Protein AF-A0A9D1JSW6-F1 (afdb_monomer)

Radius of gyration: 16.55 Å; Cα contacts (8 Å, |Δi|>4): 96; chains: 1; bounding box: 36×33×44 Å

Solvent-accessible surface area (backbone atoms only — not comparable to full-atom values): 5644 Å² total; per-residue (Å²): 93,74,48,73,46,68,49,70,53,95,87,69,51,72,47,34,26,29,38,37,44,46,78,44,81,48,93,96,51,68,47,76,50,74,48,74,42,75,39,22,37,70,56,96,91,35,86,40,76,76,53,68,87,92,70,74,79,60,66,67,63,56,50,49,54,52,51,48,53,49,53,53,52,54,54,44,63,75,45,45,68,60,52,44,74,74,44,71,89,63,82,125

pLDDT: mean 93.27, std 5.4, range [63.28, 98.19]

Nearest PDB structures (foldseek):
  8avp-assembly6_L  TM=5.494E-01  e=2.923E+00  Rhizobium sp. AAP43
  6yfe-assembly1_AB  TM=4.166E-01  e=1.211E+00  Beihai levi-like virus 19
  8ow1-assembly1_PP  TM=2.978E-01  e=2.923E+00  Saccharomyces cerevisiae
  2pnh-assembly1_A  TM=3.784E-01  e=6.275E+00  Escherichia coli K-12
  8xcj-assembly1_F  TM=2.566E-01  e=2.599E+00  Escherichia phage Lambda

Foldseek 3Di:
DWDFDWDQDPVRDTKTKIKDWDWDDDVPGIDIDIDIDIQWGQDPNDIDRNDDPPDDDDPVVVVVVVVVVCVVVVVCVVCVVVCCVVPVVPPD

Secondary structure (DSSP, 8-state):
-EEEEEE--TT---EEEEEEEEEEEETTEEEEEEEEEETEEEETTEEEE-S-TT----HHHHHHHHHHHHHHHHHHHHHHHHHHHHHTT---

Structure (mmCIF, N/CA/C/O backbone):
data_AF-A0A9D1JSW6-F1
#
_entry.id   AF-A0A9D1JSW6-F1
#
loop_
_atom_site.group_PDB
_atom_site.id
_atom_site.type_symbol
_atom_site.label_atom_id
_atom_site.label_alt_id
_atom_site.label_comp_id
_atom_site.label_asym_id
_atom_site.label_entity_id
_atom_site.label_seq_id
_atom_site.pdbx_PDB_ins_code
_atom_site.Cartn_x
_atom_site.Cartn_y
_atom_site.Cartn_z
_atom_site.occupancy
_atom_site.B_iso_or_equiv
_atom_site.auth_seq_id
_atom_site.auth_comp_id
_atom_site.auth_asym_id
_atom_site.auth_atom_id
_atom_site.pdbx_PDB_model_num
ATOM 1 N N . MET A 1 1 ? -2.052 -7.909 -3.947 1.00 82.44 1 MET A N 1
ATOM 2 C CA . MET A 1 1 ? -1.552 -8.376 -2.634 1.00 82.44 1 MET A CA 1
ATOM 3 C C . MET A 1 1 ? -2.470 -7.846 -1.543 1.00 82.44 1 MET A C 1
ATOM 5 O O . MET A 1 1 ? -2.858 -6.686 -1.619 1.00 82.44 1 MET A O 1
ATOM 9 N N . CY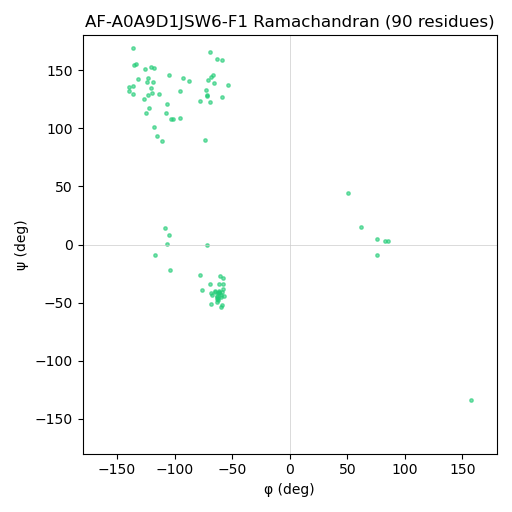S A 1 2 ? -2.850 -8.687 -0.579 1.00 88.62 2 CYS A N 1
ATOM 10 C CA . CYS A 1 2 ? -3.663 -8.292 0.572 1.00 88.62 2 CYS A CA 1
ATOM 11 C C . CYS A 1 2 ? -2.922 -8.664 1.852 1.00 88.62 2 CYS A C 1
ATOM 13 O O . CYS A 1 2 ? -2.355 -9.753 1.925 1.00 88.62 2 CYS A O 1
ATOM 15 N N . ALA A 1 3 ? -2.971 -7.792 2.852 1.00 92.50 3 ALA A N 1
ATOM 16 C CA . ALA A 1 3 ? -2.383 -8.049 4.156 1.00 92.50 3 ALA A CA 1
ATOM 17 C C . ALA A 1 3 ? -3.383 -7.709 5.266 1.00 92.50 3 ALA A C 1
ATOM 19 O O . ALA A 1 3 ? -4.143 -6.745 5.162 1.00 92.50 3 ALA A O 1
ATOM 20 N N . ASN A 1 4 ? -3.375 -8.518 6.322 1.00 95.06 4 ASN A N 1
ATOM 21 C CA . ASN A 1 4 ? -4.139 -8.306 7.545 1.00 95.06 4 ASN A CA 1
ATOM 22 C C . ASN A 1 4 ? -3.132 -8.156 8.691 1.00 95.06 4 ASN A C 1
ATOM 24 O O . ASN A 1 4 ? -2.544 -9.148 9.118 1.00 95.06 4 ASN A O 1
ATOM 28 N N . VAL A 1 5 ? -2.867 -6.920 9.116 1.00 92.44 5 VAL A N 1
ATOM 29 C CA . VAL A 1 5 ? -1.676 -6.559 9.904 1.00 92.44 5 VAL A CA 1
ATOM 30 C C . VAL A 1 5 ? -2.071 -5.846 11.197 1.00 92.44 5 VAL A C 1
ATOM 32 O O . VAL A 1 5 ? -3.104 -5.178 11.274 1.00 92.44 5 VAL A O 1
ATOM 35 N N . LEU A 1 6 ? -1.237 -6.001 12.225 1.00 92.25 6 LEU A N 1
ATOM 36 C CA . LEU A 1 6 ? -1.227 -5.147 13.408 1.00 92.25 6 LEU A CA 1
ATOM 37 C C . LEU A 1 6 ? 0.024 -4.272 13.330 1.00 92.25 6 LEU A C 1
ATOM 39 O O . LEU A 1 6 ? 1.134 -4.792 13.410 1.00 92.25 6 LEU A O 1
ATOM 43 N N . ILE A 1 7 ? -0.151 -2.964 13.153 1.00 88.19 7 ILE A N 1
ATOM 44 C CA . ILE A 1 7 ? 0.954 -2.015 13.302 1.00 88.19 7 ILE A CA 1
ATOM 45 C C . ILE A 1 7 ? 1.244 -1.905 14.801 1.00 88.19 7 ILE A C 1
ATOM 47 O O . ILE A 1 7 ? 0.310 -1.775 15.598 1.00 88.19 7 ILE A O 1
ATOM 51 N N . LEU A 1 8 ? 2.524 -1.994 15.162 1.00 88.38 8 LEU A N 1
ATOM 52 C CA . LEU A 1 8 ? 3.019 -1.942 16.536 1.00 88.38 8 LEU A CA 1
ATOM 53 C C . LEU A 1 8 ? 3.879 -0.682 16.711 1.00 88.38 8 LEU A C 1
ATOM 55 O O . LEU A 1 8 ? 5.066 -0.723 16.386 1.00 88.38 8 LEU A O 1
ATOM 59 N N . PRO A 1 9 ? 3.306 0.445 17.163 1.00 81.12 9 PRO A N 1
ATOM 60 C CA . PRO A 1 9 ? 4.087 1.618 17.527 1.00 81.12 9 PRO A CA 1
ATOM 61 C C . PRO A 1 9 ? 4.906 1.363 18.801 1.00 81.12 9 PRO A C 1
ATOM 63 O O . PRO A 1 9 ? 4.664 0.405 19.541 1.00 81.12 9 PRO A O 1
ATOM 66 N N . GLU A 1 10 ? 5.872 2.240 19.076 1.00 84.56 10 GLU A N 1
ATOM 67 C CA . GLU A 1 10 ? 6.772 2.119 20.236 1.00 84.56 10 GLU A CA 1
ATOM 68 C C . GLU A 1 10 ? 6.038 2.141 21.584 1.00 84.56 10 GLU A C 1
ATOM 70 O O . GLU A 1 10 ? 6.499 1.541 22.554 1.00 84.56 10 GLU A O 1
ATOM 75 N N . ASP A 1 11 ? 4.868 2.782 21.641 1.00 85.94 11 ASP A N 1
ATOM 76 C CA . ASP A 1 11 ? 4.020 2.845 22.835 1.00 85.94 11 ASP A CA 1
ATOM 77 C C . ASP A 1 11 ? 3.317 1.513 23.169 1.00 85.94 11 ASP A C 1
ATOM 79 O O . ASP A 1 11 ? 2.586 1.418 24.157 1.00 85.94 11 ASP A O 1
ATOM 83 N N . GLY A 1 12 ? 3.533 0.471 22.357 1.00 83.81 12 GLY A N 1
ATOM 84 C CA . GLY A 1 12 ? 2.959 -0.858 22.541 1.00 83.81 12 GLY A CA 1
ATOM 85 C C . GLY A 1 12 ? 1.483 -0.959 22.154 1.00 83.81 12 GLY A C 1
ATOM 86 O O . GLY A 1 12 ? 0.878 -2.025 22.329 1.00 83.81 12 GLY A O 1
ATOM 87 N N . SER A 1 13 ? 0.891 0.111 21.615 1.00 85.00 13 SER A N 1
ATOM 88 C CA . SER A 1 13 ? -0.444 0.055 21.034 1.00 85.00 13 SER A CA 1
ATOM 89 C C . SER A 1 13 ? -0.473 -0.894 19.830 1.00 85.00 13 SER A C 1
ATOM 91 O O . SER A 1 13 ? 0.545 -1.281 19.255 1.00 85.00 13 SER A O 1
ATOM 93 N N . LYS A 1 14 ? -1.672 -1.356 19.471 1.00 89.69 14 LYS A N 1
ATOM 94 C CA . LYS A 1 14 ? -1.871 -2.235 18.317 1.00 89.69 14 LYS A CA 1
ATOM 95 C C . LYS A 1 14 ? -2.900 -1.599 17.416 1.00 89.69 14 LYS A C 1
ATOM 97 O O . LYS A 1 14 ? -4.065 -1.499 17.797 1.00 89.69 14 LYS A O 1
ATOM 102 N N . ILE A 1 15 ? -2.4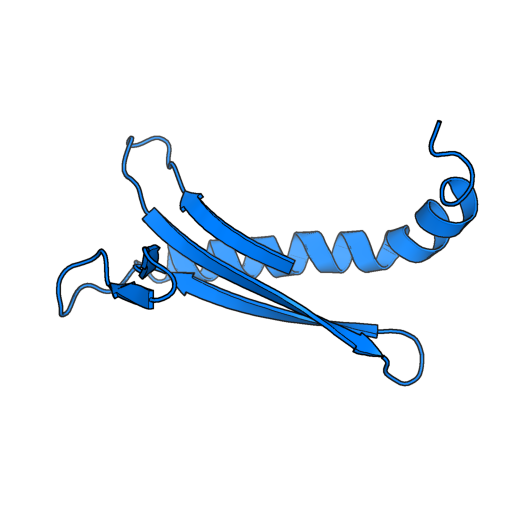78 -1.191 16.226 1.00 90.81 15 ILE A N 1
ATOM 103 C CA . ILE A 1 15 ? -3.370 -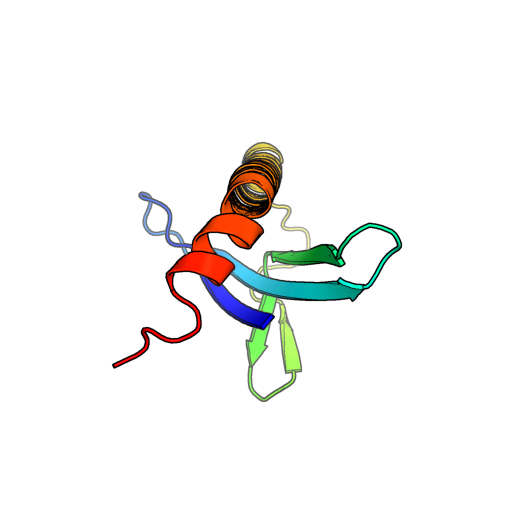0.579 15.247 1.00 90.81 15 ILE A CA 1
ATOM 104 C C . ILE A 1 15 ? -3.724 -1.641 14.200 1.00 90.81 15 ILE A C 1
ATOM 106 O O . ILE A 1 15 ? -2.868 -2.021 13.397 1.00 90.81 15 ILE A O 1
ATOM 110 N N . PRO A 1 16 ? -4.964 -2.161 14.202 1.00 94.44 16 PRO A N 1
ATOM 111 C CA . PRO A 1 16 ? -5.400 -3.136 13.215 1.00 94.44 16 PRO A CA 1
ATOM 112 C C . PRO A 1 16 ? -5.578 -2.465 11.859 1.00 94.44 16 PRO A C 1
ATOM 114 O O . PRO A 1 16 ? -6.270 -1.455 11.756 1.00 94.44 16 PRO A O 1
ATOM 117 N N . VAL A 1 17 ? -4.955 -3.017 10.821 1.00 95.06 17 VAL A N 1
ATOM 118 C CA . VAL A 1 17 ? -5.052 -2.500 9.455 1.00 95.06 17 VAL A CA 1
ATOM 119 C C . VAL A 1 17 ? -5.243 -3.652 8.479 1.00 95.06 17 VAL A C 1
ATOM 121 O O . VAL A 1 17 ? -4.464 -4.606 8.452 1.00 95.06 17 VAL A O 1
ATOM 124 N N . VAL A 1 18 ? -6.251 -3.527 7.619 1.00 96.88 18 VAL A N 1
ATOM 125 C CA . VAL A 1 18 ? -6.324 -4.303 6.378 1.00 96.88 18 VAL A CA 1
ATOM 126 C C . VAL A 1 18 ? -5.743 -3.455 5.259 1.00 96.88 18 VAL A C 1
ATOM 128 O O . VAL A 1 18 ? -6.109 -2.291 5.104 1.00 96.88 18 VAL A O 1
ATOM 131 N N . MET A 1 19 ? -4.857 -4.037 4.462 1.00 96.00 19 MET A N 1
ATOM 132 C CA . MET A 1 19 ? -4.229 -3.381 3.323 1.00 96.00 19 MET A CA 1
ATOM 133 C C . MET A 1 19 ? -4.484 -4.180 2.052 1.00 96.00 19 MET A C 1
ATOM 135 O O . MET A 1 19 ? -4.490 -5.414 2.055 1.00 96.00 19 MET A O 1
ATOM 139 N N . THR A 1 20 ? -4.676 -3.487 0.936 1.00 96.00 20 THR A N 1
ATOM 140 C CA . THR A 1 20 ? -4.713 -4.116 -0.383 1.00 96.00 20 THR A CA 1
ATOM 141 C C . THR A 1 20 ? -3.991 -3.265 -1.414 1.00 96.00 20 THR A C 1
ATOM 143 O O . THR A 1 20 ? -4.270 -2.076 -1.541 1.00 96.00 20 THR A O 1
ATOM 146 N N . HIS A 1 21 ? -3.122 -3.907 -2.191 1.00 96.69 21 HIS A N 1
ATOM 147 C CA . HIS A 1 21 ? -2.501 -3.355 -3.390 1.00 96.69 21 HIS A CA 1
ATOM 148 C C . HIS A 1 21 ? -2.977 -4.115 -4.622 1.00 96.69 21 HIS A C 1
ATOM 150 O O . HIS A 1 21 ? -2.906 -5.350 -4.670 1.00 96.69 21 HIS A O 1
ATOM 156 N N . MET A 1 22 ? -3.437 -3.375 -5.624 1.00 97.25 22 MET A N 1
ATOM 157 C CA . MET A 1 22 ? -3.893 -3.908 -6.905 1.00 97.25 22 MET A CA 1
ATOM 158 C C . MET A 1 22 ? -3.061 -3.272 -8.011 1.00 97.25 22 MET A C 1
ATOM 160 O O . MET A 1 22 ? -3.103 -2.054 -8.170 1.00 97.25 22 MET A O 1
ATOM 164 N N . ALA A 1 23 ? -2.307 -4.086 -8.746 1.00 96.50 23 ALA A N 1
ATOM 165 C CA . ALA A 1 23 ? -1.599 -3.638 -9.936 1.00 96.50 23 ALA A CA 1
ATOM 166 C C . ALA A 1 23 ? -2.521 -3.757 -11.154 1.00 96.50 23 ALA A C 1
ATOM 168 O O . ALA A 1 23 ? -3.297 -4.712 -11.252 1.00 96.50 23 ALA A O 1
ATOM 169 N N . ARG A 1 24 ? -2.455 -2.782 -12.058 1.00 97.12 24 ARG A N 1
ATOM 170 C CA . ARG A 1 24 ? -3.187 -2.783 -13.328 1.00 97.12 24 ARG A CA 1
ATOM 171 C C . ARG A 1 24 ? -2.289 -2.236 -14.428 1.00 97.12 24 ARG A C 1
ATOM 173 O O . ARG A 1 24 ? -1.669 -1.195 -14.231 1.00 97.12 24 ARG A O 1
ATOM 180 N N . ASP A 1 25 ? -2.290 -2.895 -15.579 1.00 98.06 25 ASP A N 1
ATOM 181 C CA . ASP A 1 25 ? -1.577 -2.414 -16.760 1.00 98.06 25 ASP A CA 1
ATOM 182 C C . ASP A 1 25 ? -2.188 -1.108 -17.278 1.00 98.06 25 ASP A C 1
ATOM 184 O O . ASP A 1 25 ? -3.412 -0.935 -17.322 1.00 98.06 25 ASP A O 1
ATOM 188 N N . ILE A 1 26 ? -1.318 -0.191 -17.678 1.00 97.44 26 ILE A N 1
ATOM 189 C CA . ILE A 1 26 ? -1.659 1.076 -18.322 1.00 97.44 26 ILE A CA 1
ATOM 190 C C . ILE A 1 26 ? -0.702 1.305 -19.494 1.00 97.44 26 ILE A C 1
ATOM 192 O O . ILE A 1 26 ? 0.306 0.614 -19.645 1.00 97.44 26 ILE A O 1
ATOM 196 N N . GLU A 1 27 ? -0.991 2.292 -20.336 1.00 97.50 27 GLU A N 1
ATOM 197 C CA . GLU A 1 27 ? -0.017 2.710 -21.341 1.00 97.50 27 GLU A CA 1
ATOM 198 C C . GLU A 1 27 ? 1.285 3.160 -20.655 1.00 97.50 27 GLU A C 1
ATOM 200 O O . GLU A 1 27 ? 1.265 3.979 -19.737 1.00 97.50 27 GLU A O 1
ATOM 205 N N . GLY A 1 28 ? 2.416 2.590 -21.078 1.00 93.81 28 GLY A N 1
ATOM 206 C CA . GLY A 1 28 ? 3.736 2.911 -20.531 1.00 93.81 28 GLY A CA 1
ATOM 207 C C . GLY A 1 28 ? 4.127 2.179 -19.240 1.00 93.81 28 GLY A C 1
ATOM 208 O O . GLY A 1 28 ? 5.213 2.442 -18.730 1.00 93.81 28 GLY A O 1
ATOM 209 N N . GLY A 1 29 ? 3.311 1.255 -18.716 1.00 95.38 29 GLY A N 1
ATOM 210 C CA . GLY A 1 29 ? 3.692 0.443 -17.554 1.00 95.38 29 GLY A CA 1
ATOM 211 C C . GLY A 1 29 ? 2.505 -0.126 -16.781 1.00 95.38 29 GLY A C 1
ATOM 212 O O . GLY A 1 29 ? 1.560 -0.656 -17.358 1.00 95.38 29 GLY A O 1
ATOM 213 N N . CYS A 1 30 ? 2.549 -0.016 -15.455 1.00 96.44 30 CYS A N 1
ATOM 214 C CA . CYS A 1 30 ? 1.437 -0.377 -14.583 1.00 96.44 30 CYS A CA 1
ATOM 215 C C . CYS A 1 30 ? 1.227 0.693 -13.507 1.00 96.44 30 CYS A C 1
ATOM 217 O O . CYS A 1 30 ? 2.150 1.416 -13.133 1.00 96.44 30 CYS A O 1
ATOM 219 N N . GLU A 1 31 ? 0.005 0.787 -12.999 1.00 96.75 31 GLU A N 1
ATOM 220 C CA . GLU A 1 31 ? -0.307 1.562 -11.801 1.00 96.75 31 GLU A CA 1
ATOM 221 C C . GLU A 1 31 ? -0.538 0.621 -10.616 1.00 96.75 31 GLU A C 1
ATOM 223 O O . GLU A 1 31 ? -1.113 -0.462 -10.765 1.00 96.75 31 GLU A O 1
ATOM 228 N N . LEU A 1 32 ? -0.151 1.062 -9.418 1.00 97.50 32 LEU A N 1
ATOM 229 C CA . LEU A 1 32 ? -0.477 0.384 -8.171 1.00 97.50 32 LEU A CA 1
ATOM 230 C C . LEU A 1 32 ? -1.548 1.167 -7.410 1.00 97.50 32 LEU A C 1
ATOM 232 O O . LEU A 1 32 ? -1.356 2.320 -7.030 1.00 97.50 32 LEU A O 1
ATOM 236 N N . ARG A 1 33 ? -2.690 0.531 -7.149 1.00 96.94 33 ARG A N 1
ATOM 237 C CA . ARG A 1 33 ? -3.794 1.105 -6.374 1.00 96.94 33 ARG A CA 1
ATOM 238 C C . ARG A 1 33 ? -3.803 0.517 -4.972 1.00 96.94 33 ARG A C 1
ATOM 240 O O . ARG A 1 33 ? -4.183 -0.638 -4.781 1.00 96.94 33 ARG A O 1
ATOM 247 N N . SER A 1 34 ? -3.425 1.337 -3.998 1.00 96.56 34 SER A N 1
ATOM 248 C CA . SER A 1 34 ? -3.399 0.978 -2.577 1.00 96.56 34 SER A CA 1
ATOM 249 C C . SER A 1 34 ? -4.703 1.361 -1.872 1.00 96.56 34 SER A C 1
ATOM 251 O O . SER A 1 34 ? -5.314 2.394 -2.170 1.00 96.56 34 SER A O 1
ATOM 253 N N . ARG A 1 35 ? -5.151 0.534 -0.929 1.00 95.69 35 ARG A N 1
ATOM 254 C CA . ARG A 1 35 ? -6.243 0.820 0.011 1.00 95.69 35 ARG A CA 1
ATOM 255 C C . ARG A 1 35 ? -5.835 0.355 1.400 1.00 95.69 35 ARG A C 1
ATOM 257 O O . ARG A 1 35 ? -5.323 -0.753 1.543 1.00 95.69 35 ARG A O 1
ATOM 264 N N . PHE A 1 36 ? -6.107 1.190 2.395 1.00 95.19 36 PHE A N 1
ATOM 265 C CA . PHE A 1 36 ? -5.852 0.908 3.801 1.00 95.19 36 PHE A CA 1
ATOM 266 C C . PHE A 1 36 ? -7.146 1.117 4.581 1.00 95.19 36 PHE A C 1
ATOM 268 O O . PHE A 1 36 ? -7.754 2.184 4.510 1.00 95.19 36 PHE A O 1
ATOM 275 N N . TRP A 1 37 ? -7.564 0.099 5.325 1.00 95.06 37 TRP A N 1
ATOM 276 C CA . TRP A 1 37 ? -8.679 0.164 6.261 1.00 95.06 37 TRP A CA 1
ATOM 277 C C . TRP A 1 37 ? -8.121 0.056 7.670 1.00 95.06 37 TRP A C 1
ATOM 279 O O . TRP A 1 37 ? -7.973 -1.037 8.221 1.00 95.06 37 TRP A O 1
ATOM 289 N N . MET A 1 38 ? -7.776 1.207 8.238 1.00 93.56 38 MET A N 1
ATOM 290 C CA . MET A 1 38 ? -7.343 1.291 9.627 1.00 93.56 38 MET A CA 1
ATOM 291 C C . MET A 1 38 ? -8.529 1.056 10.562 1.00 93.56 38 MET A C 1
ATOM 293 O O . MET A 1 38 ? -9.645 1.507 10.304 1.00 93.56 38 MET A O 1
ATOM 297 N N . GLY A 1 39 ? -8.293 0.344 11.656 1.00 94.50 39 GLY A N 1
ATOM 298 C CA . GLY A 1 39 ? -9.327 -0.064 12.599 1.00 94.50 39 GLY A CA 1
ATOM 299 C C . GLY A 1 39 ? -10.042 -1.364 12.228 1.00 94.50 39 GLY A C 1
ATOM 300 O O . GLY A 1 39 ? -10.968 -1.746 12.936 1.00 94.50 39 GLY A O 1
ATOM 301 N N . TYR A 1 40 ? -9.643 -2.046 11.151 1.00 96.06 40 TYR A N 1
ATOM 302 C CA . TYR A 1 40 ? -10.285 -3.274 10.677 1.00 96.06 40 TYR A CA 1
ATOM 303 C C . TYR A 1 40 ? -9.314 -4.449 10.637 1.00 96.06 40 TYR A C 1
ATOM 305 O O . TYR A 1 40 ? -8.112 -4.274 10.445 1.00 96.06 40 TYR A O 1
ATOM 313 N N . GLN A 1 41 ? -9.868 -5.653 10.769 1.00 96.94 41 GLN A N 1
ATOM 314 C CA . GLN A 1 41 ? -9.205 -6.925 10.489 1.00 96.94 41 GLN A CA 1
ATOM 315 C C . GLN A 1 41 ? -10.126 -7.819 9.650 1.00 96.94 41 GLN A C 1
ATOM 317 O O . GLN A 1 41 ? -11.351 -7.689 9.705 1.00 96.94 41 GLN A O 1
ATOM 322 N N . ILE A 1 42 ? -9.551 -8.749 8.888 1.00 96.50 42 ILE A N 1
ATOM 323 C CA . ILE A 1 42 ? -10.306 -9.845 8.270 1.00 96.50 42 ILE A CA 1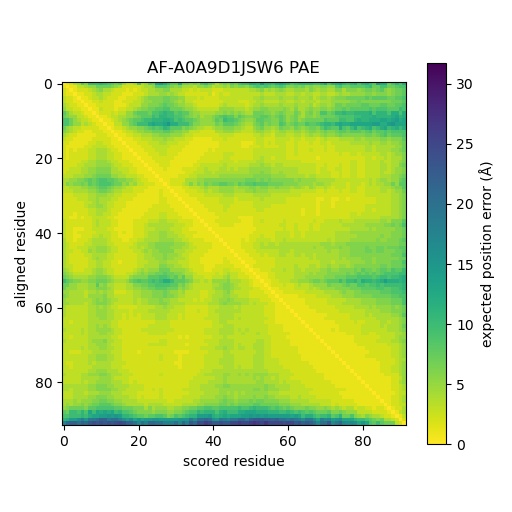
ATOM 324 C C . ILE A 1 42 ? -10.222 -11.070 9.183 1.00 96.50 42 ILE A C 1
ATOM 326 O O . ILE A 1 42 ? -9.174 -11.703 9.279 1.00 96.50 42 ILE A O 1
ATOM 330 N N . ILE A 1 43 ? -11.333 -11.418 9.829 1.00 95.69 43 ILE A N 1
ATOM 331 C CA . ILE A 1 43 ? -11.451 -12.570 10.735 1.00 95.69 43 ILE A CA 1
ATOM 332 C C . ILE A 1 43 ? -12.578 -13.456 10.205 1.00 95.69 43 ILE A C 1
ATOM 334 O O . ILE A 1 43 ? -13.664 -12.963 9.890 1.00 95.69 43 ILE A O 1
ATOM 338 N N . ASP A 1 44 ? -12.308 -14.753 10.040 1.00 95.81 44 ASP A N 1
ATOM 339 C CA . ASP A 1 44 ? -13.244 -15.729 9.458 1.00 95.81 44 ASP A CA 1
ATOM 340 C C . ASP A 1 44 ? -13.835 -15.2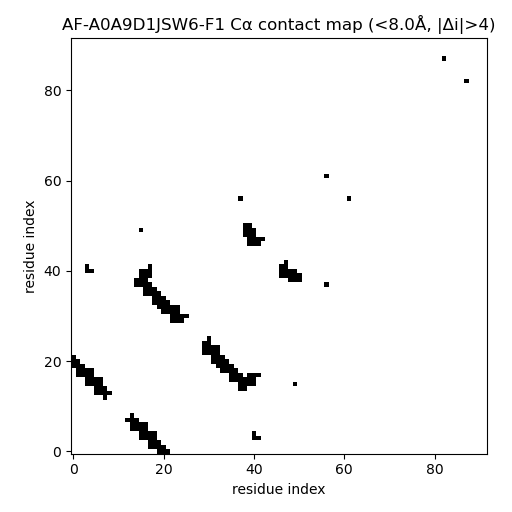80 8.111 1.00 95.81 44 ASP A C 1
ATOM 342 O O . ASP A 1 44 ? -15.034 -15.394 7.849 1.00 95.81 44 ASP A O 1
ATOM 346 N N . LYS A 1 45 ? -12.968 -14.744 7.239 1.00 94.50 45 LYS A N 1
ATOM 347 C CA . LYS A 1 45 ? -13.309 -14.215 5.902 1.00 94.50 45 LYS A CA 1
ATOM 348 C C . LYS A 1 45 ? -14.278 -13.024 5.918 1.00 94.50 45 LYS A C 1
ATOM 350 O O . LYS A 1 45 ? -14.829 -12.674 4.876 1.00 94.50 45 LYS A O 1
ATOM 355 N N . LYS A 1 46 ? -14.481 -12.385 7.070 1.00 96.12 46 LYS A N 1
ATOM 356 C CA . LYS A 1 46 ? -15.340 -11.208 7.225 1.00 96.12 46 LYS A CA 1
ATOM 357 C C . LYS A 1 46 ? -14.521 -10.019 7.702 1.00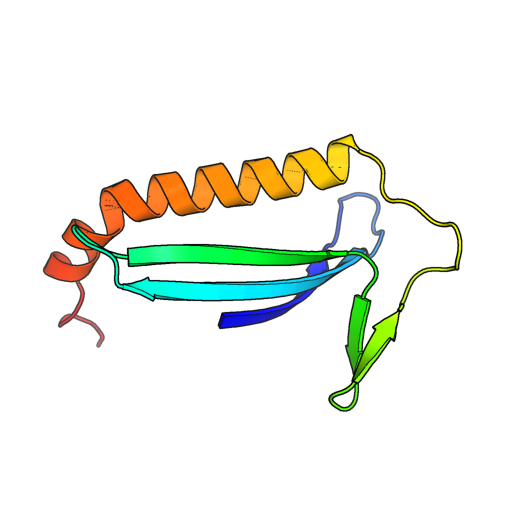 96.12 46 LYS A C 1
ATOM 359 O O . LYS A 1 46 ? -13.660 -10.163 8.565 1.00 96.12 46 LYS A O 1
ATOM 364 N N . ALA A 1 47 ? -14.810 -8.843 7.152 1.00 95.44 47 ALA A N 1
ATOM 365 C CA . ALA A 1 47 ? -14.280 -7.599 7.688 1.00 95.44 47 ALA A CA 1
ATOM 366 C C . ALA A 1 47 ? -14.930 -7.321 9.046 1.00 95.44 47 ALA A C 1
ATOM 368 O O . ALA A 1 47 ? -16.154 -7.244 9.147 1.00 95.44 47 ALA A O 1
ATOM 369 N N . GLN A 1 48 ? -14.104 -7.191 10.077 1.00 96.38 48 GLN A N 1
ATOM 370 C CA . GLN A 1 48 ? -14.523 -6.877 11.435 1.00 96.38 48 GLN A CA 1
ATOM 371 C C . GLN A 1 48 ? -13.876 -5.564 11.864 1.00 96.38 48 GLN A C 1
ATOM 373 O O . GLN A 1 48 ? -12.669 -5.369 11.696 1.00 96.38 48 GLN A O 1
ATOM 378 N N . LYS A 1 49 ? -14.695 -4.652 12.393 1.00 95.38 49 LYS A N 1
ATOM 379 C CA . LYS A 1 49 ? -14.217 -3.411 12.994 1.00 95.38 49 LYS A CA 1
ATOM 380 C C . LYS A 1 49 ? -13.679 -3.735 14.385 1.00 95.38 49 LYS A C 1
ATOM 382 O O . LYS A 1 49 ? -14.390 -4.290 15.214 1.00 95.38 49 LYS A O 1
ATOM 387 N N . MET A 1 50 ? -12.425 -3.384 14.617 1.00 95.06 50 MET A N 1
ATOM 388 C CA . MET A 1 50 ? -11.663 -3.721 15.820 1.00 95.06 50 MET A CA 1
ATOM 389 C C . MET A 1 50 ? -11.468 -2.523 16.754 1.00 95.06 50 MET A C 1
ATOM 391 O O . MET A 1 50 ? -10.818 -2.646 17.789 1.00 95.06 50 MET A O 1
ATOM 395 N N . ILE A 1 51 ? -12.008 -1.363 16.379 1.00 92.62 51 ILE A N 1
ATOM 396 C CA . ILE A 1 51 ? -11.997 -0.138 17.179 1.00 92.62 51 ILE A CA 1
ATOM 397 C C . ILE A 1 51 ? -13.433 0.280 17.525 1.00 92.62 51 ILE A C 1
ATOM 399 O O . ILE A 1 51 ? -14.345 -0.008 16.744 1.00 92.62 51 ILE A O 1
ATOM 403 N N . PRO A 1 52 ? -13.653 0.980 18.652 1.00 93.44 52 PRO A N 1
ATOM 404 C CA . PRO A 1 52 ? -14.973 1.495 19.009 1.00 93.44 52 PRO A CA 1
ATOM 405 C C . PRO A 1 52 ? -15.565 2.451 17.961 1.00 93.44 52 PRO A C 1
ATOM 407 O O . PRO A 1 52 ? -14.861 3.057 17.147 1.00 93.44 52 PRO A O 1
ATOM 410 N N . ASP A 1 53 ? -16.886 2.614 17.990 1.00 92.94 53 ASP A N 1
ATOM 411 C CA . ASP A 1 53 ? -17.572 3.610 17.169 1.00 92.94 53 ASP A CA 1
ATOM 412 C C . ASP A 1 53 ? -17.216 5.041 17.584 1.00 92.94 53 ASP A C 1
ATOM 414 O O . ASP A 1 53 ? -16.941 5.322 18.747 1.00 92.94 53 ASP A O 1
ATOM 418 N N . GLY A 1 54 ? -17.167 5.946 16.602 1.00 89.88 54 GLY A N 1
ATOM 419 C CA . GLY A 1 54 ? -16.752 7.338 16.803 1.00 89.88 54 GLY A CA 1
ATOM 420 C C . GLY A 1 54 ? -15.244 7.556 16.973 1.00 89.88 54 GLY A C 1
ATOM 421 O O . GLY A 1 54 ? -14.807 8.702 16.934 1.00 89.88 54 GLY A O 1
ATOM 422 N N . VAL A 1 55 ? -14.435 6.497 17.107 1.00 90.25 55 VAL A N 1
ATOM 423 C CA . VAL A 1 55 ? -12.971 6.624 17.144 1.00 90.25 55 VAL A CA 1
ATOM 424 C C . VAL A 1 55 ? -12.444 6.968 15.755 1.00 90.25 55 VAL A C 1
ATOM 426 O O . VAL A 1 55 ? -12.737 6.281 14.774 1.00 90.25 55 VAL A O 1
ATOM 429 N N . VAL A 1 56 ? -11.636 8.024 15.694 1.00 88.38 56 VAL A N 1
ATOM 430 C CA . VAL A 1 56 ? -10.942 8.488 14.491 1.00 88.38 56 VAL A CA 1
ATOM 431 C C . VAL A 1 56 ? -9.446 8.454 14.774 1.00 88.38 56 VAL A C 1
ATOM 433 O O . VAL A 1 56 ? -9.006 8.865 15.848 1.00 88.38 56 VAL A O 1
ATOM 436 N N . PHE A 1 57 ? -8.663 7.938 13.827 1.00 89.12 57 PHE A N 1
ATOM 437 C CA . PHE A 1 57 ? -7.209 7.977 13.944 1.00 89.12 57 PHE A CA 1
ATOM 438 C C . PHE A 1 57 ? -6.702 9.418 13.823 1.00 89.12 57 PHE A C 1
ATOM 440 O O . PHE A 1 57 ? -7.254 10.179 13.023 1.00 89.12 57 PHE A O 1
ATOM 447 N N . PRO A 1 58 ? -5.650 9.795 14.570 1.00 90.12 58 PRO A N 1
ATOM 448 C CA . PRO A 1 58 ? -5.009 11.090 14.400 1.00 90.12 58 PRO A CA 1
ATOM 449 C C . PRO A 1 58 ? -4.593 11.313 12.944 1.00 90.12 58 PRO A C 1
ATOM 451 O O . PRO A 1 58 ? -4.062 10.408 12.295 1.00 90.12 58 PRO A O 1
ATOM 454 N N . GLU A 1 59 ? -4.828 12.520 12.431 1.00 91.69 59 GLU A N 1
ATOM 455 C CA . GLU A 1 59 ? -4.571 12.855 11.026 1.00 91.69 59 GLU A CA 1
ATOM 456 C C . GLU A 1 59 ? -3.108 12.619 10.636 1.00 91.69 59 GLU A C 1
ATOM 458 O O . GLU A 1 59 ? -2.839 12.083 9.563 1.00 91.69 59 GLU A O 1
ATOM 463 N N . ASN A 1 60 ? -2.167 12.926 11.534 1.00 90.81 60 ASN A N 1
ATOM 464 C CA . ASN A 1 60 ? -0.743 12.707 11.296 1.00 90.81 60 ASN A CA 1
ATOM 465 C C . ASN A 1 60 ? -0.416 11.223 11.069 1.00 90.81 60 ASN A C 1
ATOM 467 O O . ASN A 1 60 ? 0.337 10.917 10.156 1.00 90.81 60 ASN A O 1
ATOM 471 N N . VAL A 1 61 ? -1.038 10.300 11.810 1.00 88.06 61 VAL A N 1
ATOM 472 C CA . VAL A 1 61 ? -0.806 8.853 11.646 1.00 88.06 61 VAL A CA 1
ATOM 473 C C . VAL A 1 61 ? -1.283 8.380 10.269 1.00 88.06 61 VAL A C 1
ATOM 475 O O . VAL A 1 61 ? -0.613 7.594 9.599 1.00 88.06 61 VAL A O 1
ATOM 478 N N . VAL A 1 62 ? -2.438 8.874 9.814 1.00 90.44 62 VAL A N 1
ATOM 479 C CA . VAL A 1 62 ? -2.974 8.542 8.485 1.00 90.44 62 VAL A CA 1
ATOM 480 C C . VAL A 1 62 ? -2.104 9.151 7.380 1.00 90.44 62 VAL A C 1
ATOM 482 O O . VAL A 1 62 ? -1.814 8.483 6.385 1.00 90.44 62 VAL A O 1
ATOM 485 N N . ALA A 1 63 ? -1.663 10.398 7.558 1.00 92.50 63 ALA A N 1
ATOM 486 C CA . ALA A 1 63 ? -0.787 11.091 6.620 1.00 92.50 63 ALA A CA 1
ATOM 487 C C . ALA A 1 63 ? 0.593 10.423 6.517 1.00 92.50 63 ALA A C 1
ATOM 489 O O . ALA A 1 63 ? 1.111 10.270 5.414 1.00 92.50 63 ALA A O 1
ATOM 490 N N . GLU A 1 64 ? 1.163 9.972 7.634 1.00 91.44 64 GLU A N 1
ATOM 491 C CA . GLU A 1 64 ? 2.425 9.230 7.676 1.00 91.44 64 GLU A CA 1
ATOM 492 C C . GLU A 1 64 ? 2.317 7.895 6.936 1.00 91.44 64 GLU A C 1
ATOM 494 O O . GLU A 1 64 ? 3.186 7.581 6.124 1.00 91.44 64 GLU A O 1
ATOM 499 N N . LEU A 1 65 ? 1.228 7.140 7.128 1.00 91.50 65 LEU A N 1
ATOM 500 C CA . LEU A 1 65 ? 0.994 5.895 6.388 1.00 91.50 65 LEU A CA 1
ATOM 501 C C . LEU A 1 65 ? 0.864 6.142 4.876 1.00 91.50 65 LEU A C 1
ATOM 503 O O . LEU A 1 65 ? 1.421 5.393 4.068 1.00 91.50 65 LEU A O 1
ATOM 507 N N . LEU A 1 66 ? 0.151 7.201 4.484 1.00 93.50 66 LEU A N 1
A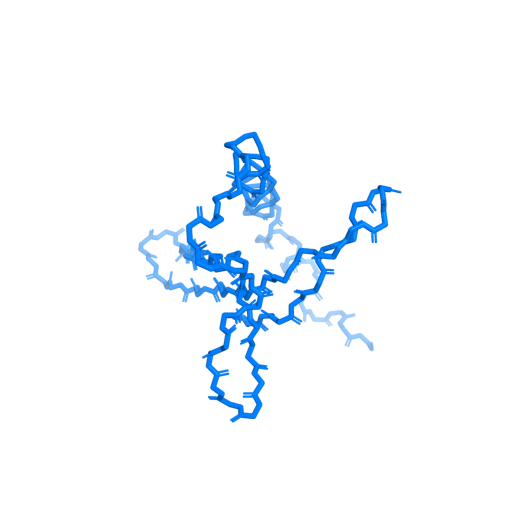TOM 508 C CA . LEU A 1 66 ? 0.043 7.607 3.083 1.00 93.50 66 LEU A CA 1
ATOM 509 C C . LEU A 1 66 ? 1.412 7.998 2.509 1.00 93.50 66 LEU A C 1
ATOM 511 O O . LEU A 1 66 ? 1.775 7.536 1.426 1.00 93.50 66 LEU A O 1
ATOM 515 N N . GLY A 1 67 ? 2.169 8.821 3.236 1.00 96.25 67 GLY A N 1
ATOM 516 C CA . GLY A 1 67 ? 3.506 9.265 2.849 1.00 96.25 67 GLY A CA 1
ATOM 517 C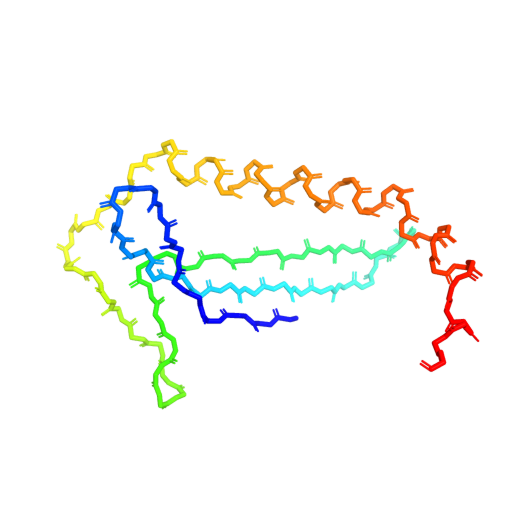 C . GLY A 1 67 ? 4.484 8.101 2.714 1.00 96.25 67 GLY A C 1
ATOM 518 O O . GLY A 1 67 ? 5.215 8.036 1.729 1.00 96.25 67 GLY A O 1
ATOM 519 N N . HIS A 1 68 ? 4.437 7.143 3.642 1.00 93.88 68 HIS A N 1
ATOM 520 C CA . HIS A 1 68 ? 5.216 5.911 3.583 1.00 93.88 68 HIS A CA 1
ATOM 521 C C . HIS A 1 68 ? 4.905 5.114 2.313 1.00 93.88 68 HIS A C 1
ATOM 523 O O . HIS A 1 68 ? 5.818 4.816 1.547 1.00 93.88 68 HIS A O 1
ATOM 529 N N . ASN A 1 69 ? 3.621 4.845 2.037 1.00 95.25 69 ASN A N 1
ATOM 530 C CA . ASN A 1 69 ? 3.225 4.102 0.842 1.00 95.25 69 ASN A CA 1
ATOM 531 C C . ASN A 1 69 ? 3.665 4.809 -0.445 1.00 95.25 69 ASN A C 1
ATOM 533 O O . ASN A 1 69 ? 4.170 4.173 -1.368 1.00 95.25 69 ASN A O 1
ATOM 537 N N . PHE A 1 70 ? 3.489 6.128 -0.501 1.00 96.31 70 PHE A N 1
ATOM 538 C CA . PHE A 1 70 ? 3.894 6.912 -1.656 1.00 96.31 70 PHE A CA 1
ATOM 539 C C . PHE A 1 70 ? 5.411 6.867 -1.867 1.00 96.31 70 PHE A C 1
ATOM 541 O O . PHE A 1 70 ? 5.858 6.584 -2.978 1.00 96.31 70 PHE A O 1
ATOM 548 N N . ALA A 1 71 ? 6.202 7.109 -0.819 1.00 97.69 71 ALA A N 1
ATOM 549 C CA . ALA A 1 71 ? 7.658 7.107 -0.903 1.00 97.69 71 ALA A CA 1
ATOM 550 C C . ALA A 1 71 ? 8.206 5.723 -1.285 1.00 97.69 71 ALA A C 1
ATOM 552 O O . ALA A 1 71 ? 9.023 5.621 -2.200 1.00 97.69 71 ALA A O 1
ATOM 553 N N . GLU A 1 72 ? 7.715 4.664 -0.637 1.00 97.00 72 GLU A N 1
ATOM 554 C CA . GLU A 1 72 ? 8.129 3.282 -0.886 1.00 97.00 72 GLU A CA 1
ATOM 555 C C . GLU A 1 72 ? 7.864 2.870 -2.338 1.00 97.00 72 GLU A C 1
ATOM 557 O O . GLU A 1 72 ? 8.785 2.450 -3.040 1.00 97.00 72 GLU A O 1
ATOM 562 N N . PHE A 1 73 ? 6.629 3.037 -2.822 1.00 97.25 73 PHE A N 1
ATOM 563 C CA . PHE A 1 73 ? 6.263 2.572 -4.160 1.00 97.25 73 PHE A CA 1
ATOM 564 C C . PHE A 1 73 ? 6.746 3.490 -5.281 1.00 97.25 73 PHE A C 1
ATOM 566 O O . PHE A 1 73 ? 7.009 2.997 -6.375 1.00 97.25 73 PHE A O 1
ATOM 573 N N . THR A 1 74 ? 6.939 4.788 -5.026 1.00 97.19 74 THR A N 1
ATOM 574 C CA . THR A 1 74 ? 7.605 5.678 -5.994 1.00 97.19 74 THR A CA 1
ATOM 575 C C . THR A 1 74 ? 9.075 5.298 -6.147 1.00 97.19 74 THR A C 1
ATOM 577 O O . THR A 1 74 ? 9.573 5.206 -7.267 1.00 97.19 74 THR A O 1
ATOM 580 N N . ASN A 1 75 ? 9.762 5.015 -5.036 1.00 98.19 75 ASN A N 1
ATOM 581 C CA . ASN A 1 75 ? 11.135 4.524 -5.080 1.00 98.19 75 ASN A CA 1
ATOM 582 C C . ASN A 1 75 ? 11.215 3.159 -5.778 1.00 98.19 75 ASN A C 1
ATOM 584 O O . ASN A 1 75 ? 12.053 2.968 -6.656 1.00 98.19 75 ASN A O 1
ATOM 588 N N . LEU A 1 76 ? 10.313 2.229 -5.442 1.00 97.44 76 LEU A N 1
ATOM 589 C CA . LEU A 1 76 ? 10.255 0.924 -6.095 1.00 97.44 76 LEU A CA 1
ATOM 590 C C . LEU A 1 76 ? 10.017 1.066 -7.600 1.00 97.44 76 LEU A C 1
ATOM 592 O O . LEU A 1 76 ? 10.727 0.437 -8.373 1.00 97.44 76 LEU A O 1
ATOM 596 N N . ALA A 1 77 ? 9.087 1.918 -8.036 1.00 96.81 77 ALA A N 1
ATOM 597 C CA . ALA A 1 77 ? 8.814 2.137 -9.456 1.00 96.81 77 ALA A CA 1
ATOM 598 C C . ALA A 1 77 ? 10.054 2.601 -10.239 1.00 96.81 77 ALA A C 1
ATOM 600 O O . ALA A 1 77 ? 10.221 2.211 -11.393 1.00 96.81 77 ALA A O 1
ATOM 601 N N . ALA A 1 78 ? 10.940 3.385 -9.613 1.00 97.62 78 ALA A N 1
ATOM 602 C CA . ALA A 1 78 ? 12.168 3.859 -10.246 1.00 97.62 78 ALA A CA 1
ATOM 603 C C . ALA A 1 78 ? 13.194 2.739 -10.494 1.00 97.62 78 ALA A C 1
ATOM 605 O O . ALA A 1 78 ? 13.909 2.785 -11.492 1.00 97.62 78 ALA A O 1
ATOM 606 N N . ILE A 1 79 ? 13.266 1.739 -9.609 1.00 97.94 79 ILE A N 1
ATOM 607 C CA . ILE A 1 79 ? 14.288 0.679 -9.677 1.00 97.94 79 ILE A CA 1
ATOM 608 C C . ILE A 1 79 ? 13.751 -0.658 -10.201 1.00 97.94 79 ILE A C 1
ATOM 610 O O . ILE A 1 79 ? 14.522 -1.479 -10.692 1.00 97.94 79 ILE A O 1
ATOM 614 N N . LEU A 1 80 ? 12.440 -0.892 -10.111 1.00 96.94 80 LEU A N 1
ATOM 615 C CA . LEU A 1 80 ? 11.822 -2.194 -10.356 1.00 96.94 80 LEU A CA 1
ATOM 616 C C . LEU A 1 80 ? 12.116 -2.756 -11.755 1.00 96.94 80 LEU A C 1
ATOM 618 O O . LEU A 1 80 ? 12.468 -3.932 -11.819 1.00 96.94 80 LEU A O 1
ATOM 622 N N . PRO A 1 81 ? 12.040 -1.987 -12.863 1.00 95.88 81 PRO A N 1
ATOM 623 C CA . PRO A 1 81 ? 12.344 -2.536 -14.185 1.00 95.88 81 PRO A CA 1
ATOM 624 C C . PRO A 1 81 ? 13.783 -3.047 -14.305 1.00 95.88 81 PRO A C 1
ATOM 626 O O . PRO A 1 81 ? 14.010 -4.113 -14.874 1.00 95.88 81 PRO A O 1
ATOM 629 N N . GLN A 1 82 ? 14.746 -2.307 -13.744 1.00 97.44 82 GLN A N 1
ATOM 630 C CA . GLN A 1 82 ? 16.156 -2.688 -13.763 1.00 97.44 82 GLN A CA 1
ATOM 631 C C . GLN A 1 82 ? 16.401 -3.918 -12.884 1.00 97.44 82 GLN A C 1
ATOM 633 O O . GLN A 1 82 ? 16.957 -4.902 -13.362 1.00 97.44 82 GLN A O 1
ATOM 638 N N . VAL A 1 83 ? 15.938 -3.889 -11.630 1.00 96.62 83 VAL A N 1
ATOM 639 C CA . VAL A 1 83 ? 16.107 -5.007 -10.686 1.00 96.62 83 VAL A CA 1
ATOM 640 C C . VAL A 1 83 ? 15.468 -6.279 -11.235 1.00 96.62 83 VAL A C 1
ATOM 642 O O . VAL A 1 83 ? 16.054 -7.353 -11.155 1.00 96.62 83 VAL A O 1
ATOM 645 N N . TYR A 1 84 ? 14.287 -6.168 -11.845 1.00 95.25 84 TYR A N 1
ATOM 646 C CA . TYR A 1 84 ? 13.635 -7.304 -12.483 1.00 95.25 84 TYR A CA 1
ATOM 647 C C . TYR A 1 84 ? 14.476 -7.861 -13.639 1.00 95.25 84 TYR A C 1
ATOM 649 O O . TYR A 1 84 ? 14.683 -9.067 -13.708 1.00 95.25 84 TYR A O 1
ATOM 657 N N . ALA A 1 85 ? 15.008 -7.009 -14.520 1.00 95.81 85 ALA A N 1
ATOM 658 C CA . ALA A 1 85 ? 15.865 -7.458 -15.620 1.00 95.81 85 ALA A CA 1
ATOM 659 C C . ALA A 1 85 ? 17.155 -8.150 -15.138 1.00 95.81 85 ALA A C 1
ATOM 661 O O . ALA A 1 85 ? 17.634 -9.074 -15.792 1.00 95.81 85 AL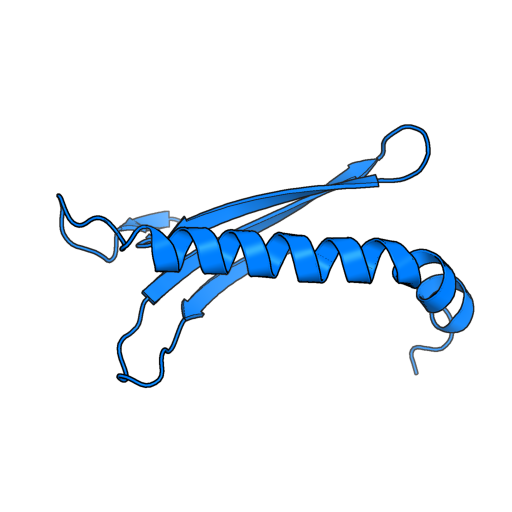A A O 1
ATOM 662 N N . GLU A 1 86 ? 17.715 -7.711 -14.009 1.00 96.25 86 GLU A N 1
ATOM 663 C CA . GLU A 1 86 ? 18.931 -8.284 -13.425 1.00 96.25 86 GLU A CA 1
ATOM 664 C C . GLU A 1 86 ? 18.673 -9.621 -12.711 1.00 96.25 86 GLU A C 1
ATOM 666 O O . GLU A 1 86 ? 19.482 -10.544 -12.831 1.00 96.25 86 GLU A O 1
ATOM 671 N N . GLU A 1 87 ? 17.547 -9.740 -11.999 1.00 96.00 87 GLU A N 1
ATOM 672 C CA . GLU A 1 87 ? 17.338 -10.794 -10.998 1.00 96.00 87 GLU A CA 1
ATOM 673 C C . GLU A 1 87 ? 16.189 -11.769 -11.308 1.00 96.00 87 GLU A C 1
ATOM 675 O O . GLU A 1 87 ? 16.083 -12.802 -10.648 1.00 96.00 87 GLU A O 1
ATOM 680 N N . ASN A 1 88 ? 15.340 -11.524 -12.317 1.00 93.69 88 ASN A N 1
ATOM 681 C CA . ASN A 1 88 ? 14.164 -12.371 -12.589 1.00 93.69 88 ASN A CA 1
ATOM 682 C C . ASN A 1 88 ? 14.491 -13.855 -12.841 1.00 93.69 88 ASN A C 1
ATOM 684 O O . ASN A 1 88 ? 13.681 -14.717 -12.516 1.00 93.69 88 ASN A O 1
ATOM 688 N N . ASP A 1 89 ? 15.676 -14.162 -13.367 1.00 93.69 89 ASP A N 1
ATOM 689 C CA . ASP A 1 89 ? 16.096 -15.539 -13.663 1.00 93.69 89 ASP A CA 1
ATOM 690 C C . ASP A 1 89 ? 17.112 -16.088 -12.641 1.00 93.69 89 ASP A C 1
ATOM 692 O O . ASP A 1 89 ? 17.688 -17.157 -12.838 1.00 93.69 89 ASP A O 1
ATOM 696 N N . ARG A 1 90 ? 17.358 -15.358 -11.543 1.00 91.06 90 ARG A N 1
ATOM 697 C CA . ARG A 1 90 ? 18.376 -15.679 -10.521 1.00 91.06 90 ARG A CA 1
ATOM 698 C C . ARG A 1 90 ? 17.796 -16.170 -9.196 1.00 91.06 90 ARG A C 1
ATOM 700 O O . ARG A 1 90 ? 18.510 -16.258 -8.199 1.00 91.06 90 ARG A O 1
ATOM 707 N N . TRP A 1 91 ? 16.515 -16.524 -9.186 1.00 72.19 91 TRP A N 1
ATOM 708 C CA . TRP A 1 91 ? 15.844 -17.120 -8.034 1.00 72.19 91 TRP A CA 1
ATOM 709 C C . TRP A 1 91 ? 16.304 -18.576 -7.884 1.00 72.19 91 TRP A C 1
ATOM 711 O O . TRP A 1 91 ? 15.738 -19.477 -8.503 1.00 72.19 91 TRP A O 1
ATOM 721 N N . ALA A 1 92 ? 17.383 -18.784 -7.129 1.00 63.28 92 ALA A N 1
ATOM 722 C CA . ALA A 1 92 ? 17.869 -20.105 -6.726 1.00 63.28 92 ALA A CA 1
ATOM 723 C C . ALA A 1 92 ? 17.091 -20.654 -5.522 1.00 63.28 92 ALA A C 1
ATOM 725 O O . ALA A 1 92 ? 16.767 -19.855 -4.612 1.00 63.28 92 ALA A O 1
#

Mean predicted aligned error: 4.05 Å

Sequence (92 aa):
MCANVLILPEDGSKIPVVMTHMARDIEGGCELRSRFWMGYQIIDKKAQKMIPDGVVFPENVVAELLGHNFAEFTNLAAILPQVYAEENDRWA

InterPro domains:
  IPR041526 DAPG hydrolase, PhiG domain [PF18089] (16-85)

Organism: NCBI:txid2840941